Protein AF-A0A356XGD5-F1 (afdb_monomer)

Sequence (128 aa):
YHVTYADKSGVLMGGESVSGIPLILEMAPWSHRTLWQESYLVCFEHAYIQIELPAPLAVQLPGKVTVMKDAGAEAQFEIPVLPNISAMRKQAMNFIQVVQGTAKPPCQSQEALQDLKIALEYIKCRCK

Structure (mmCIF, N/CA/C/O backbone):
data_AF-A0A356XGD5-F1
#
_entry.id   AF-A0A356XGD5-F1
#
loop_
_atom_site.group_PDB
_atom_site.id
_atom_site.type_symbol
_atom_site.label_atom_id
_atom_site.label_alt_id
_atom_site.label_comp_id
_atom_site.label_asym_id
_atom_site.label_entity_id
_atom_site.label_seq_id
_atom_site.pdbx_PDB_ins_code
_atom_site.Cartn_x
_atom_site.Cartn_y
_atom_site.Cartn_z
_atom_site.occupancy
_atom_site.B_iso_or_equiv
_atom_site.auth_seq_id
_atom_site.auth_comp_id
_atom_site.auth_asym_id
_atom_site.auth_atom_id
_atom_site.pdbx_PDB_model_num
ATOM 1 N N . TYR A 1 1 ? -11.665 3.008 -5.348 1.00 88.69 1 TYR A N 1
ATOM 2 C CA . TYR A 1 1 ? -11.791 1.554 -5.552 1.00 88.69 1 TYR A CA 1
ATOM 3 C C . TYR A 1 1 ? -12.955 1.062 -4.706 1.00 88.69 1 TYR A C 1
ATOM 5 O O . TYR A 1 1 ? -13.365 1.803 -3.816 1.00 88.69 1 TYR A O 1
ATOM 13 N N . HIS A 1 2 ? -13.513 -0.106 -5.015 1.00 94.75 2 HIS A N 1
ATOM 14 C CA . HIS A 1 2 ? -14.630 -0.713 -4.286 1.00 94.75 2 HIS A CA 1
ATOM 15 C C . HIS A 1 2 ? -14.341 -2.190 -3.996 1.00 94.75 2 HIS A C 1
ATOM 17 O O . HIS A 1 2 ? -13.524 -2.807 -4.686 1.00 94.75 2 HIS A O 1
ATOM 23 N N . VAL A 1 3 ? -14.977 -2.739 -2.961 1.00 97.12 3 VAL A N 1
ATOM 24 C CA . VAL A 1 3 ? -14.767 -4.137 -2.547 1.00 97.12 3 VAL A CA 1
ATOM 25 C C . VAL A 1 3 ? -15.672 -5.069 -3.353 1.00 97.12 3 VAL A C 1
ATOM 27 O O . VAL A 1 3 ? -16.891 -4.904 -3.352 1.00 97.12 3 VAL A O 1
ATOM 30 N N . THR A 1 4 ? -15.081 -6.067 -4.012 1.00 96.62 4 THR A N 1
ATOM 31 C CA . THR A 1 4 ? -15.799 -7.071 -4.820 1.00 96.62 4 THR A CA 1
ATOM 32 C C . THR A 1 4 ? -15.878 -8.427 -4.121 1.00 96.62 4 THR A C 1
ATOM 34 O O . THR A 1 4 ? -16.829 -9.177 -4.334 1.00 96.62 4 THR A O 1
ATOM 37 N N . TYR A 1 5 ? -14.914 -8.728 -3.249 1.00 96.56 5 TYR A N 1
ATOM 38 C CA . TYR A 1 5 ? -14.849 -9.971 -2.489 1.00 96.56 5 TYR A CA 1
ATOM 39 C C . TYR A 1 5 ? -14.219 -9.739 -1.113 1.00 96.56 5 TYR A C 1
ATOM 41 O O . TYR A 1 5 ? -13.238 -9.007 -0.982 1.00 96.56 5 TYR A O 1
ATOM 49 N N . ALA A 1 6 ? -14.746 -10.406 -0.090 1.00 97.00 6 ALA A N 1
ATOM 50 C CA . ALA A 1 6 ? -14.153 -10.448 1.240 1.00 97.00 6 ALA A CA 1
ATOM 51 C C . ALA A 1 6 ? -14.246 -11.872 1.791 1.00 97.00 6 ALA A C 1
ATOM 53 O O . ALA A 1 6 ? -15.340 -12.410 1.965 1.00 97.00 6 ALA A O 1
ATOM 54 N N . ASP A 1 7 ? -13.097 -12.479 2.077 1.00 95.19 7 ASP A N 1
ATOM 55 C CA . ASP A 1 7 ? -13.046 -13.821 2.639 1.00 95.19 7 ASP A CA 1
ATOM 56 C C . ASP A 1 7 ? -13.557 -13.848 4.087 1.00 95.19 7 ASP A C 1
ATOM 58 O O . ASP A 1 7 ? -13.274 -12.947 4.884 1.00 95.19 7 ASP A O 1
ATOM 62 N N . LYS A 1 8 ? -14.273 -14.916 4.457 1.00 93.56 8 LYS A N 1
ATOM 63 C CA . LYS A 1 8 ? -14.871 -15.065 5.795 1.00 93.56 8 LYS A CA 1
ATOM 64 C C . LYS A 1 8 ? -13.839 -15.127 6.918 1.00 93.56 8 LYS A C 1
ATOM 66 O O . LYS A 1 8 ? -14.125 -14.647 8.012 1.00 93.56 8 LYS A O 1
ATOM 71 N N . SER A 1 9 ? -12.651 -15.680 6.663 1.00 93.06 9 SER A N 1
ATOM 72 C CA . SER A 1 9 ? -11.550 -15.682 7.638 1.00 93.06 9 SER A CA 1
ATOM 73 C C . SER A 1 9 ? -10.997 -14.279 7.896 1.00 93.06 9 SER A C 1
ATOM 75 O O . SER A 1 9 ? -10.348 -14.039 8.909 1.00 93.06 9 SER A O 1
ATOM 77 N N . GLY A 1 10 ? -11.272 -13.342 6.986 1.00 93.56 10 GLY A N 1
ATOM 78 C CA . GLY A 1 10 ? -10.758 -11.987 7.009 1.00 93.56 10 GLY A CA 1
ATOM 79 C C . GLY A 1 10 ? -9.364 -11.827 6.405 1.00 93.56 10 GLY A C 1
ATOM 80 O O . GLY A 1 10 ? -8.873 -10.705 6.389 1.00 93.56 10 GLY A O 1
ATOM 81 N N . VAL A 1 11 ? -8.763 -12.898 5.880 1.00 95.19 11 VAL A N 1
ATOM 82 C CA . VAL A 1 11 ? -7.397 -12.885 5.332 1.00 95.19 11 VAL A CA 1
ATOM 83 C C . VAL A 1 11 ? -7.310 -12.218 3.961 1.00 95.19 11 VAL A C 1
ATOM 85 O O . VAL A 1 11 ? -6.309 -11.579 3.665 1.00 95.19 11 VAL A O 1
ATOM 88 N N . LEU A 1 12 ? -8.340 -12.337 3.122 1.00 96.50 12 LEU A N 1
ATOM 89 C CA . LEU A 1 12 ? -8.293 -11.875 1.734 1.00 96.50 12 LEU A CA 1
ATOM 90 C C . LEU A 1 12 ? -9.408 -10.869 1.445 1.00 96.50 12 LEU A C 1
ATOM 92 O O . LEU A 1 12 ? -10.574 -11.098 1.777 1.00 96.50 12 LEU A O 1
ATOM 96 N N . MET A 1 13 ? -9.054 -9.780 0.769 1.00 97.25 13 MET A N 1
ATOM 97 C CA . MET A 1 13 ? -9.992 -8.848 0.153 1.00 97.25 13 MET A CA 1
ATOM 98 C C . MET A 1 13 ? -9.652 -8.691 -1.330 1.00 97.25 13 MET A C 1
ATOM 100 O O . MET A 1 13 ? -8.518 -8.376 -1.683 1.00 97.25 13 MET A O 1
ATOM 104 N N . GLY A 1 14 ? -10.654 -8.885 -2.183 1.00 97.69 14 GLY A N 1
ATOM 105 C CA . GLY A 1 14 ? -10.609 -8.525 -3.595 1.00 97.69 14 GLY A CA 1
ATOM 106 C C . GLY A 1 14 ? -11.328 -7.199 -3.824 1.00 97.69 14 GLY A C 1
ATOM 107 O O . GLY A 1 14 ? -12.369 -6.926 -3.217 1.00 97.69 14 GLY A O 1
ATOM 108 N N . GLY A 1 15 ? -10.781 -6.368 -4.700 1.00 97.12 15 GLY A N 1
ATOM 109 C CA . GLY A 1 15 ? -11.400 -5.108 -5.078 1.00 97.12 15 GLY A CA 1
ATOM 110 C C . GLY A 1 15 ? -11.056 -4.690 -6.495 1.00 97.12 15 GLY A C 1
ATOM 111 O O . GLY A 1 15 ? -10.259 -5.325 -7.184 1.00 97.12 15 GLY A O 1
ATOM 112 N N . GLU A 1 16 ? -11.659 -3.587 -6.912 1.00 97.62 16 GLU A N 1
ATOM 113 C CA . GLU A 1 16 ? -11.478 -3.034 -8.249 1.00 97.62 16 GLU A CA 1
ATOM 114 C C . GLU A 1 16 ? -11.397 -1.504 -8.187 1.00 97.62 16 GLU A C 1
ATOM 116 O O . GLU A 1 16 ? -12.122 -0.830 -7.438 1.00 97.62 16 GLU A O 1
ATOM 121 N N . SER A 1 17 ? -10.465 -0.927 -8.946 1.00 95.25 17 SER A N 1
ATOM 122 C CA . SER A 1 17 ? -10.339 0.520 -9.101 1.00 95.25 17 SER A CA 1
ATOM 123 C C . SER A 1 17 ? -11.534 1.108 -9.868 1.00 95.25 17 SER A C 1
ATOM 125 O O . SER A 1 17 ? -12.357 0.395 -10.429 1.00 95.25 17 SER A O 1
ATOM 127 N N . VAL A 1 18 ? -11.639 2.440 -9.920 1.00 93.44 18 VAL A N 1
ATOM 128 C CA . VAL A 1 18 ? -12.679 3.105 -10.736 1.00 93.44 18 VAL A CA 1
ATOM 129 C C . VAL A 1 18 ? -12.475 2.836 -12.235 1.00 93.44 18 VAL A C 1
ATOM 131 O O . VAL A 1 18 ? -13.430 2.860 -13.000 1.00 93.44 18 VAL A O 1
ATOM 134 N N . SER A 1 19 ? -11.234 2.569 -12.649 1.00 95.88 19 SER A N 1
ATOM 135 C CA . SER A 1 19 ? -10.858 2.280 -14.034 1.00 95.88 19 SER A CA 1
ATOM 136 C C . SER A 1 19 ? -10.805 0.781 -14.353 1.00 95.88 19 SER A C 1
ATOM 138 O O . SER A 1 19 ? -10.258 0.418 -15.390 1.00 95.88 19 SER A O 1
ATOM 140 N N . GLY A 1 20 ? -11.308 -0.087 -13.471 1.00 95.94 20 GLY A N 1
ATOM 141 C CA . GLY A 1 20 ? -11.350 -1.533 -13.706 1.00 95.94 20 GLY A CA 1
ATOM 142 C C . GLY A 1 20 ? -10.074 -2.303 -13.360 1.00 95.94 20 GLY A C 1
ATOM 143 O O . GLY A 1 20 ? -9.937 -3.462 -13.737 1.00 95.94 20 GLY A O 1
ATOM 144 N N . ILE A 1 21 ? -9.115 -1.683 -12.665 1.00 97.12 21 ILE A N 1
ATOM 145 C CA . ILE A 1 21 ? -7.862 -2.358 -12.292 1.00 97.12 21 ILE A CA 1
ATOM 146 C C . ILE A 1 21 ? -8.124 -3.224 -11.053 1.00 97.12 21 ILE A C 1
ATOM 148 O O . ILE A 1 21 ? -8.516 -2.667 -10.019 1.00 97.12 21 ILE A O 1
ATOM 152 N N . PRO A 1 22 ? -7.904 -4.549 -11.117 1.00 97.56 22 PRO A N 1
ATOM 153 C CA . PRO A 1 22 ? -8.113 -5.425 -9.974 1.00 97.56 22 PRO A CA 1
ATOM 154 C C . PRO A 1 22 ? -7.046 -5.181 -8.905 1.00 97.56 22 PRO A C 1
ATOM 156 O O . PRO A 1 22 ? -5.892 -4.875 -9.206 1.00 97.56 22 PRO A O 1
ATOM 159 N N . LEU A 1 23 ? -7.430 -5.353 -7.644 1.00 96.75 23 LEU A N 1
ATOM 160 C CA . LEU A 1 23 ? -6.516 -5.325 -6.509 1.00 96.75 23 LEU A CA 1
ATOM 161 C C . LEU A 1 23 ? -6.819 -6.469 -5.549 1.00 96.75 23 LEU A C 1
ATOM 163 O O . LEU A 1 23 ? -7.969 -6.880 -5.377 1.00 96.75 23 LEU A O 1
ATOM 167 N N . ILE A 1 24 ? -5.765 -6.938 -4.894 1.00 97.31 24 ILE A N 1
ATOM 168 C CA . ILE A 1 24 ? -5.832 -7.934 -3.835 1.00 97.31 24 ILE A CA 1
ATOM 169 C C . ILE A 1 24 ? -5.146 -7.346 -2.608 1.00 97.31 24 ILE A C 1
ATOM 171 O O . ILE A 1 24 ? -4.054 -6.788 -2.709 1.00 97.31 24 ILE A O 1
ATOM 175 N N . LEU A 1 25 ? -5.795 -7.475 -1.456 1.00 96.75 25 LEU A N 1
ATOM 176 C CA . LEU A 1 25 ? -5.211 -7.176 -0.158 1.00 96.75 25 LEU A CA 1
ATOM 177 C C . LEU A 1 25 ? -5.234 -8.444 0.694 1.00 96.75 25 LEU A C 1
ATOM 179 O O . LEU A 1 25 ? -6.304 -8.946 1.048 1.00 96.75 25 LEU A O 1
ATOM 183 N N . GLU A 1 26 ? -4.044 -8.930 1.032 1.00 96.38 26 GLU A N 1
ATOM 184 C CA . GLU A 1 26 ? -3.844 -10.022 1.978 1.00 96.38 26 GLU A CA 1
ATOM 185 C C . GLU A 1 26 ? -3.485 -9.458 3.356 1.00 96.38 26 GLU A C 1
ATOM 187 O O . GLU A 1 26 ? -2.552 -8.671 3.509 1.00 96.38 26 GLU A O 1
ATOM 192 N N . MET A 1 27 ? -4.248 -9.854 4.371 1.00 93.62 27 MET A N 1
ATOM 193 C CA . MET A 1 27 ? -4.139 -9.381 5.746 1.00 93.62 27 MET A CA 1
ATOM 194 C C . MET A 1 27 ? -3.799 -10.551 6.661 1.00 93.62 27 MET A C 1
ATOM 196 O O . MET A 1 27 ? -4.630 -11.425 6.893 1.00 93.62 27 MET 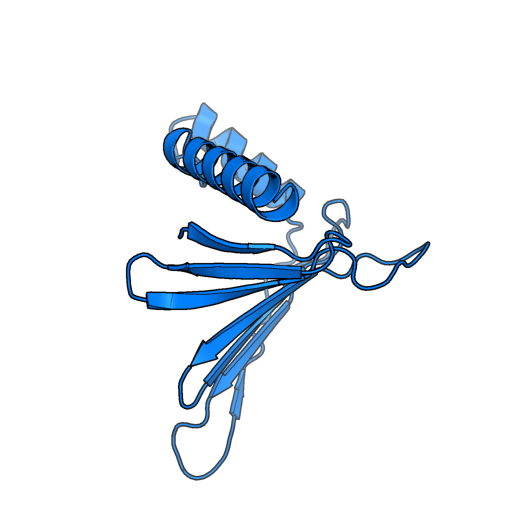A O 1
ATOM 200 N N . ALA A 1 28 ? -2.576 -10.548 7.195 1.00 90.88 28 ALA A N 1
ATOM 201 C CA . ALA A 1 28 ? -2.063 -11.592 8.086 1.00 90.88 28 ALA A CA 1
ATOM 202 C C . ALA A 1 28 ? -2.366 -13.040 7.615 1.00 90.88 28 ALA A C 1
ATOM 204 O O . ALA A 1 28 ? -2.874 -13.841 8.406 1.00 90.88 28 ALA A O 1
ATOM 205 N N . PRO A 1 29 ? -2.043 -13.405 6.354 1.00 90.00 29 PRO A N 1
ATOM 206 C CA . PRO A 1 29 ? -2.204 -14.781 5.861 1.00 90.00 29 PRO A CA 1
ATOM 207 C C . PRO A 1 29 ? -1.432 -15.815 6.695 1.00 90.00 29 PRO A C 1
ATOM 209 O O . PRO A 1 29 ? -1.794 -16.989 6.742 1.00 90.00 29 PRO A O 1
ATOM 212 N N . TRP A 1 30 ? -0.400 -15.371 7.409 1.00 91.81 30 TRP A N 1
ATOM 213 C CA . TRP A 1 30 ? 0.275 -16.105 8.470 1.00 91.81 30 TRP A CA 1
ATOM 214 C C . TRP A 1 30 ? 0.673 -15.139 9.595 1.00 91.81 30 TRP A C 1
ATOM 216 O O . TRP A 1 30 ? 0.646 -13.917 9.437 1.00 91.81 30 TRP A O 1
ATOM 226 N N . SER A 1 31 ? 1.064 -15.689 10.749 1.00 88.62 31 SER A N 1
ATOM 227 C CA . SER A 1 31 ? 1.502 -14.906 11.909 1.00 88.62 31 SER A CA 1
ATOM 228 C C . SER A 1 31 ? 2.951 -15.200 12.283 1.00 88.62 31 SER A C 1
ATOM 230 O O . SER A 1 31 ? 3.349 -16.362 12.389 1.00 88.62 31 SER A O 1
ATOM 232 N N . HIS A 1 32 ? 3.706 -14.151 12.594 1.00 86.31 32 HIS A N 1
ATOM 233 C CA . HIS A 1 32 ? 5.041 -14.241 13.177 1.00 86.31 32 HIS A CA 1
ATOM 234 C C . HIS A 1 32 ? 5.092 -13.506 14.515 1.00 86.31 32 HIS A C 1
ATOM 236 O O . HIS A 1 32 ? 4.332 -12.575 14.761 1.00 86.31 32 HIS A O 1
ATOM 242 N N . ARG A 1 33 ? 6.006 -13.925 15.396 1.00 88.31 33 ARG A N 1
ATOM 243 C CA . ARG A 1 33 ? 6.176 -13.306 16.722 1.00 88.31 33 ARG A CA 1
ATOM 244 C C . ARG A 1 33 ? 7.142 -12.123 16.727 1.00 88.31 33 ARG A C 1
ATOM 246 O O . ARG A 1 33 ? 7.133 -11.346 17.671 1.00 88.31 33 ARG A O 1
ATOM 253 N N . THR A 1 34 ? 8.008 -12.028 15.722 1.00 88.25 34 THR A N 1
ATOM 254 C CA . THR A 1 34 ? 9.212 -11.183 15.777 1.00 88.25 34 THR A CA 1
ATOM 255 C C . THR A 1 34 ? 9.438 -10.333 14.534 1.00 88.25 34 THR A C 1
ATOM 257 O O . THR A 1 34 ? 10.358 -9.522 14.528 1.00 88.25 34 THR A O 1
ATOM 260 N N . LEU A 1 35 ? 8.639 -10.515 13.481 1.00 86.94 35 LEU A N 1
ATOM 261 C CA . LEU A 1 35 ? 8.894 -9.919 12.175 1.00 86.94 35 LEU A CA 1
ATOM 262 C C . LEU A 1 35 ? 7.671 -9.159 11.665 1.00 86.94 35 LEU A C 1
ATOM 264 O O . LEU A 1 35 ? 6.543 -9.629 11.799 1.00 86.94 35 LEU A O 1
ATOM 268 N N . TRP A 1 36 ? 7.934 -8.011 11.045 1.00 89.94 36 TRP A N 1
ATOM 269 C CA . TRP A 1 36 ? 6.980 -7.268 10.232 1.00 89.94 36 TRP A CA 1
ATOM 270 C C . TRP A 1 36 ? 7.196 -7.612 8.761 1.00 89.94 36 TRP A C 1
ATOM 272 O O . TRP A 1 36 ? 8.333 -7.573 8.289 1.00 89.94 36 TRP A O 1
ATOM 282 N N . GLN A 1 37 ? 6.123 -7.953 8.055 1.00 92.38 37 GLN A N 1
ATOM 283 C CA . GLN A 1 37 ? 6.141 -8.221 6.620 1.00 92.38 37 GLN A CA 1
ATOM 284 C C . GLN A 1 37 ? 5.011 -7.434 5.978 1.00 92.38 37 GLN A C 1
ATOM 286 O O . GLN A 1 37 ? 3.837 -7.716 6.201 1.00 92.38 37 GLN A O 1
ATOM 291 N N . GLU A 1 38 ? 5.388 -6.433 5.198 1.00 93.94 38 GLU A N 1
ATOM 292 C CA . GLU A 1 38 ? 4.468 -5.583 4.462 1.00 93.94 38 GLU A CA 1
ATOM 293 C C . GLU A 1 38 ? 5.074 -5.318 3.092 1.00 93.94 38 GLU A C 1
ATOM 295 O O . GLU A 1 38 ? 6.234 -4.908 2.972 1.00 93.94 38 GLU A O 1
ATOM 300 N N . SER A 1 39 ? 4.298 -5.602 2.051 1.00 96.31 39 SER A N 1
ATOM 301 C CA . SER A 1 39 ? 4.745 -5.406 0.683 1.00 96.31 39 SER A CA 1
ATOM 302 C C . SER A 1 39 ? 3.598 -5.020 -0.232 1.00 96.31 39 SER A C 1
ATOM 304 O O . SER A 1 39 ? 2.445 -5.365 0.017 1.00 96.31 39 SER A O 1
ATOM 306 N N . TYR A 1 40 ? 3.944 -4.322 -1.305 1.00 97.69 40 TYR A N 1
ATOM 307 C CA . TYR A 1 40 ? 3.040 -3.957 -2.383 1.00 97.69 40 TYR A CA 1
ATOM 308 C C . TYR A 1 40 ? 3.635 -4.467 -3.683 1.00 97.69 40 TYR A C 1
ATOM 310 O O . TYR A 1 40 ? 4.822 -4.258 -3.941 1.00 97.69 40 TYR A O 1
ATOM 318 N N . LEU A 1 41 ? 2.808 -5.098 -4.508 1.00 98.19 41 LEU A N 1
ATOM 319 C CA . LEU A 1 41 ? 3.179 -5.519 -5.848 1.00 98.19 41 LEU A CA 1
ATOM 320 C C . LEU A 1 41 ? 2.233 -4.856 -6.845 1.00 98.19 41 LEU A C 1
ATOM 322 O O . LEU A 1 41 ? 1.022 -5.062 -6.797 1.00 98.19 41 LEU A O 1
ATOM 326 N N . VAL A 1 42 ? 2.793 -4.045 -7.736 1.00 98.06 42 VAL A N 1
ATOM 327 C CA . VAL A 1 42 ? 2.063 -3.397 -8.825 1.00 98.06 42 VAL A CA 1
ATOM 328 C C . VAL A 1 42 ? 2.526 -4.023 -10.128 1.00 98.06 42 VAL A C 1
ATOM 330 O O . VAL A 1 42 ? 3.692 -3.880 -10.495 1.00 98.06 42 VAL A O 1
ATOM 333 N N . CYS A 1 43 ? 1.624 -4.722 -10.808 1.00 97.12 43 CYS A N 1
ATOM 334 C CA . CYS A 1 43 ? 1.926 -5.455 -12.033 1.00 97.12 43 CYS A CA 1
ATOM 335 C C . CYS A 1 43 ? 1.454 -4.695 -13.274 1.00 97.12 43 CYS A C 1
ATOM 337 O O . CYS A 1 43 ? 0.392 -4.075 -13.283 1.00 97.12 43 CYS A O 1
ATOM 339 N N . PHE A 1 44 ? 2.239 -4.814 -14.335 1.00 95.81 44 PHE A N 1
ATOM 340 C CA . PHE A 1 44 ? 1.960 -4.344 -15.684 1.00 95.81 44 PHE A CA 1
ATOM 341 C C . PHE A 1 44 ? 2.146 -5.521 -16.648 1.00 95.81 44 PHE A C 1
ATOM 343 O O . PHE A 1 44 ? 2.655 -6.568 -16.255 1.00 95.81 44 PHE A O 1
ATOM 350 N N . GLU A 1 45 ? 1.778 -5.343 -17.915 1.00 94.31 45 GLU A N 1
ATOM 351 C CA . GLU A 1 45 ? 1.909 -6.386 -18.945 1.00 94.31 45 G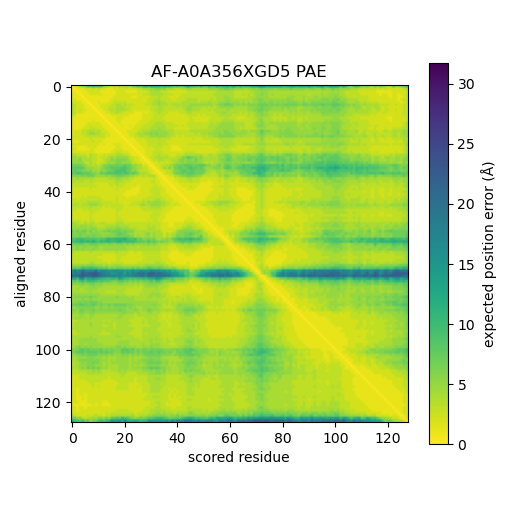LU A CA 1
ATOM 352 C C . GLU A 1 45 ? 3.335 -6.958 -19.039 1.00 94.31 45 GLU A C 1
ATOM 354 O O . GLU A 1 45 ? 3.514 -8.170 -19.121 1.00 94.31 45 GLU A O 1
ATOM 359 N N . HIS A 1 46 ? 4.345 -6.089 -18.931 1.00 95.12 46 HIS A N 1
ATOM 360 C CA . HIS A 1 46 ? 5.762 -6.446 -19.054 1.00 95.12 46 HIS A CA 1
ATOM 361 C C . HIS A 1 46 ? 6.642 -5.829 -17.956 1.00 95.12 46 HIS A C 1
ATOM 363 O O . HIS A 1 46 ? 7.810 -5.509 -18.171 1.00 95.12 46 HIS A O 1
ATOM 369 N N . ALA A 1 47 ? 6.080 -5.561 -16.779 1.00 96.75 47 ALA A N 1
ATOM 370 C CA . ALA A 1 47 ? 6.837 -4.976 -15.677 1.00 96.75 47 ALA A CA 1
ATOM 371 C C . ALA A 1 47 ? 6.165 -5.238 -14.332 1.00 96.75 47 ALA A C 1
ATOM 373 O O . ALA A 1 47 ? 4.961 -5.482 -14.258 1.00 96.75 47 ALA A O 1
ATOM 374 N N . TYR A 1 48 ? 6.929 -5.099 -13.252 1.00 97.88 48 TYR A N 1
ATOM 375 C CA . TYR A 1 48 ? 6.350 -4.917 -11.929 1.00 97.88 48 TYR A CA 1
ATOM 376 C C . TYR A 1 48 ? 7.155 -3.931 -11.090 1.00 97.88 48 TYR A C 1
ATOM 378 O O . TYR A 1 48 ? 8.359 -3.745 -11.275 1.00 97.88 48 TYR A O 1
ATOM 386 N N . ILE A 1 49 ? 6.475 -3.330 -10.121 1.00 98.44 49 ILE A N 1
ATOM 387 C CA . ILE A 1 49 ? 7.092 -2.586 -9.028 1.00 98.44 49 ILE A CA 1
ATOM 388 C C . ILE A 1 49 ? 6.757 -3.321 -7.738 1.00 98.44 49 ILE A C 1
ATOM 390 O O . ILE A 1 49 ? 5.586 -3.486 -7.401 1.00 98.44 49 ILE A O 1
ATOM 394 N N . GLN A 1 50 ? 7.788 -3.749 -7.020 1.00 98.50 50 GLN A N 1
ATOM 395 C CA . GLN A 1 50 ? 7.663 -4.328 -5.693 1.00 98.50 50 GLN A CA 1
ATOM 396 C C . GLN A 1 50 ? 8.201 -3.342 -4.663 1.00 98.50 50 GLN A C 1
ATOM 398 O O . GLN A 1 50 ? 9.324 -2.851 -4.785 1.00 98.50 50 GLN A O 1
ATOM 403 N N . ILE A 1 51 ? 7.397 -3.063 -3.645 1.00 98.00 51 ILE A N 1
ATOM 404 C CA . ILE A 1 51 ? 7.755 -2.218 -2.509 1.00 98.00 51 ILE A CA 1
ATOM 405 C C . ILE A 1 51 ? 7.729 -3.097 -1.269 1.00 98.00 51 ILE A C 1
ATOM 407 O O . ILE A 1 51 ? 6.738 -3.775 -1.025 1.00 98.00 51 ILE A O 1
ATOM 411 N N . GLU A 1 52 ? 8.795 -3.069 -0.483 1.00 96.56 52 GLU A N 1
ATOM 412 C CA . GLU A 1 52 ? 8.896 -3.767 0.797 1.00 96.56 52 GLU A CA 1
ATOM 413 C C . GLU A 1 52 ? 9.090 -2.718 1.895 1.00 96.56 52 GLU A C 1
ATOM 415 O O . GLU A 1 52 ? 10.002 -1.883 1.809 1.00 96.56 52 GLU A O 1
ATOM 420 N N . LEU A 1 53 ? 8.226 -2.729 2.912 1.00 93.94 53 LEU A N 1
ATOM 421 C CA . LEU A 1 53 ? 8.277 -1.773 4.016 1.00 93.94 53 LEU A CA 1
ATOM 422 C C . LEU A 1 53 ? 8.782 -2.447 5.299 1.00 93.94 53 LEU A C 1
ATOM 424 O O . LEU A 1 53 ? 8.277 -3.505 5.685 1.00 93.94 53 LEU A O 1
ATOM 428 N N . PRO A 1 54 ? 9.767 -1.846 5.994 1.00 93.75 54 PRO A N 1
ATOM 429 C CA . PRO A 1 54 ? 10.140 -2.297 7.324 1.00 93.75 54 PRO A CA 1
ATOM 430 C C . PRO A 1 54 ? 9.024 -1.970 8.322 1.00 93.75 54 PRO 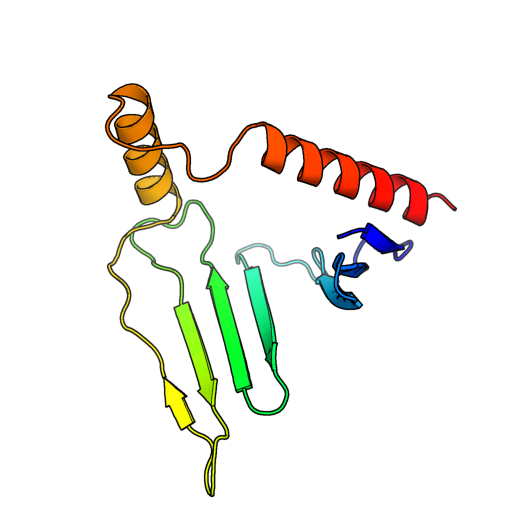A C 1
ATOM 432 O O . PRO A 1 54 ? 8.135 -1.163 8.045 1.00 93.75 54 PRO A O 1
ATOM 435 N N . ALA A 1 55 ? 9.115 -2.545 9.525 1.00 91.94 55 ALA A N 1
ATOM 436 C CA . ALA A 1 55 ? 8.209 -2.198 10.616 1.00 91.94 55 ALA A CA 1
ATOM 437 C C . ALA A 1 55 ? 8.132 -0.668 10.796 1.00 91.94 55 ALA A C 1
ATOM 439 O O . ALA A 1 55 ? 9.179 -0.016 10.781 1.00 91.94 55 ALA A O 1
ATOM 440 N N . PRO A 1 56 ? 6.949 -0.074 11.039 1.00 86.62 56 PRO A N 1
ATOM 441 C CA . PRO A 1 56 ? 6.804 1.383 11.079 1.00 86.62 56 PRO A CA 1
ATOM 442 C C . PRO A 1 56 ? 7.733 2.087 12.084 1.00 86.62 56 PRO A C 1
ATOM 444 O O . PRO A 1 56 ? 8.199 3.200 11.839 1.00 86.62 56 PRO A O 1
ATOM 447 N N . LEU A 1 57 ? 8.037 1.423 13.205 1.00 87.62 57 LEU A N 1
ATOM 448 C CA . LEU A 1 57 ? 8.928 1.927 14.256 1.00 87.62 57 LEU A CA 1
ATOM 449 C C . LEU A 1 57 ? 10.400 1.528 14.070 1.00 87.62 57 LEU A C 1
ATOM 451 O O . LEU A 1 57 ? 11.232 1.872 14.907 1.00 87.62 57 LEU A O 1
ATOM 455 N N . ALA A 1 58 ? 10.745 0.823 12.991 1.00 88.69 58 ALA A N 1
ATOM 456 C CA . ALA A 1 58 ? 12.128 0.514 12.670 1.00 88.69 58 ALA A CA 1
ATOM 457 C C . ALA A 1 58 ? 12.874 1.803 12.300 1.00 88.69 58 ALA A C 1
ATOM 459 O O . ALA A 1 58 ? 12.613 2.461 11.290 1.00 88.69 58 ALA A O 1
ATOM 460 N N . VAL A 1 59 ? 13.803 2.195 13.164 1.00 87.94 59 VAL A N 1
ATOM 461 C CA . VAL A 1 59 ? 14.614 3.398 12.983 1.00 87.94 59 VAL A CA 1
ATOM 462 C C . VAL A 1 59 ? 15.762 3.089 12.022 1.00 87.94 59 VAL A C 1
ATOM 464 O O . VAL A 1 59 ? 16.314 1.997 12.053 1.00 87.94 59 VAL A O 1
ATOM 467 N N . GLN A 1 60 ? 16.139 4.063 11.186 1.00 87.50 60 GLN A N 1
ATOM 468 C CA . GLN A 1 60 ? 17.274 3.954 10.252 1.00 87.50 60 GLN A CA 1
ATOM 469 C C . GLN A 1 60 ? 17.186 2.786 9.248 1.00 87.50 60 GLN A C 1
ATOM 471 O O . GLN A 1 60 ? 18.212 2.290 8.778 1.00 87.50 60 GLN A O 1
ATOM 476 N N . LEU A 1 61 ? 15.970 2.368 8.896 1.00 89.44 61 LEU A N 1
ATOM 477 C CA . LEU A 1 61 ? 15.726 1.445 7.795 1.00 89.44 61 LEU A CA 1
ATOM 478 C C . LEU A 1 61 ? 14.773 2.109 6.793 1.00 89.44 61 LEU A C 1
ATOM 480 O O . LEU A 1 61 ? 13.646 2.447 7.172 1.00 89.44 61 LEU A O 1
ATOM 484 N N . PRO A 1 62 ? 15.204 2.347 5.540 1.00 92.81 62 PRO A N 1
ATOM 485 C CA . PRO A 1 62 ? 14.288 2.730 4.478 1.00 92.81 62 PRO A CA 1
ATOM 486 C C . PRO A 1 62 ? 13.502 1.508 3.984 1.00 92.81 62 PRO A C 1
ATOM 488 O O . PRO A 1 62 ? 13.877 0.362 4.233 1.00 92.81 62 PRO A O 1
ATOM 491 N N . GLY A 1 63 ? 12.423 1.760 3.242 1.00 93.19 63 GLY A N 1
ATOM 492 C CA . GLY A 1 63 ? 11.821 0.727 2.400 1.00 93.19 63 GLY A CA 1
ATOM 493 C C . GLY A 1 63 ? 12.782 0.260 1.305 1.00 93.19 63 GLY A C 1
ATOM 494 O O . GLY A 1 63 ? 13.821 0.876 1.059 1.00 93.19 63 GLY A O 1
ATOM 495 N N . LYS A 1 64 ? 12.413 -0.814 0.616 1.00 96.19 64 LYS A N 1
ATOM 496 C CA . LYS A 1 64 ? 13.095 -1.277 -0.593 1.00 96.19 64 LYS A CA 1
ATOM 497 C C . LYS A 1 64 ? 12.124 -1.217 -1.761 1.00 96.19 64 LYS A C 1
ATOM 499 O O . LYS A 1 64 ? 10.963 -1.587 -1.625 1.00 96.19 64 LYS A O 1
ATOM 504 N N . VAL A 1 65 ? 12.611 -0.741 -2.900 1.00 98.12 65 VAL A N 1
ATOM 505 C CA . VAL A 1 65 ? 11.873 -0.754 -4.164 1.00 98.12 65 VAL A CA 1
ATOM 506 C C . VAL A 1 65 ? 12.651 -1.628 -5.133 1.00 98.12 65 VAL A C 1
ATOM 508 O O . VAL A 1 65 ? 13.859 -1.466 -5.273 1.00 98.12 65 VAL A O 1
ATOM 511 N N . THR A 1 66 ? 11.961 -2.553 -5.785 1.00 98.50 66 THR A N 1
ATOM 512 C CA . THR A 1 66 ? 12.495 -3.351 -6.887 1.00 98.50 66 THR A CA 1
ATOM 513 C C . THR A 1 66 ? 11.607 -3.102 -8.093 1.00 98.50 66 THR A C 1
ATOM 515 O O . THR A 1 66 ? 10.399 -3.318 -8.019 1.00 98.50 66 THR A O 1
ATOM 518 N N . VAL A 1 67 ? 12.189 -2.643 -9.194 1.00 98.19 67 VAL A N 1
ATOM 519 C CA . VAL A 1 67 ? 11.484 -2.490 -10.467 1.00 98.19 67 VAL A CA 1
ATOM 520 C C . VAL A 1 67 ? 12.003 -3.555 -11.415 1.00 98.19 67 VAL A C 1
ATOM 522 O O . VAL A 1 67 ? 13.199 -3.604 -11.681 1.00 98.19 67 VAL A O 1
ATOM 525 N N . MET A 1 68 ? 11.111 -4.399 -11.918 1.00 97.38 68 MET A N 1
ATOM 526 C CA . MET A 1 68 ? 11.408 -5.333 -12.997 1.00 97.38 68 MET A CA 1
ATOM 527 C C . MET A 1 68 ? 10.787 -4.793 -14.281 1.00 97.38 68 MET A C 1
ATOM 529 O O . MET A 1 68 ? 9.619 -4.399 -14.274 1.00 97.38 68 MET A O 1
ATOM 533 N N . LYS A 1 69 ? 11.563 -4.754 -15.365 1.00 96.31 69 LYS A N 1
ATOM 534 C CA . LYS A 1 69 ? 11.102 -4.353 -16.699 1.00 96.31 69 LYS A CA 1
ATOM 535 C C . LYS A 1 69 ? 11.506 -5.415 -17.711 1.00 96.31 69 LYS A C 1
ATOM 537 O O . LYS A 1 69 ? 12.666 -5.815 -17.748 1.00 96.31 69 LYS A O 1
ATOM 542 N N . ASP A 1 70 ? 10.570 -5.787 -18.567 1.00 92.75 70 ASP A N 1
ATOM 543 C CA . ASP A 1 70 ? 10.762 -6.712 -19.679 1.00 92.75 70 ASP A CA 1
ATOM 544 C C . ASP A 1 70 ? 10.390 -6.018 -21.000 1.00 92.75 70 ASP A C 1
ATOM 546 O O . ASP A 1 70 ? 9.361 -6.267 -21.616 1.00 92.75 70 ASP A O 1
ATOM 550 N N . ALA A 1 71 ? 11.191 -5.025 -21.394 1.00 78.56 71 ALA A N 1
ATOM 551 C CA . ALA A 1 71 ? 10.905 -4.158 -22.544 1.00 78.56 71 ALA A CA 1
ATOM 552 C C . ALA A 1 71 ? 11.589 -4.616 -23.853 1.00 78.56 71 ALA A C 1
ATOM 554 O O . ALA A 1 71 ? 11.745 -3.810 -24.772 1.00 78.56 71 ALA A O 1
ATOM 555 N N . GLY A 1 72 ? 12.056 -5.868 -23.946 1.00 75.00 72 GLY A N 1
ATOM 556 C CA . GLY A 1 72 ? 12.861 -6.325 -25.082 1.00 75.00 72 GLY A CA 1
ATOM 557 C C . GLY A 1 72 ? 13.293 -7.792 -25.009 1.00 75.00 72 GLY A C 1
ATOM 558 O O . GLY A 1 72 ? 12.478 -8.666 -24.755 1.00 75.00 72 GLY A O 1
ATOM 559 N N . ALA A 1 73 ? 14.570 -8.067 -25.306 1.00 74.94 73 ALA A N 1
ATOM 560 C CA . ALA A 1 73 ? 15.102 -9.434 -25.393 1.00 74.94 73 ALA A CA 1
ATOM 561 C C . ALA A 1 73 ? 15.415 -10.082 -24.028 1.00 74.94 73 ALA A C 1
ATOM 563 O O . ALA A 1 73 ? 15.459 -11.307 -23.945 1.00 74.94 73 ALA A O 1
ATOM 564 N N . GLU A 1 74 ? 15.650 -9.282 -22.980 1.00 86.38 74 GLU A N 1
ATOM 565 C CA . GLU A 1 74 ? 16.001 -9.761 -21.638 1.00 86.38 74 GLU A CA 1
ATOM 566 C C . GLU A 1 74 ? 15.356 -8.892 -20.547 1.00 86.38 74 GLU A C 1
ATOM 568 O O . GLU A 1 74 ? 15.319 -7.662 -20.655 1.00 86.38 74 GLU A O 1
ATOM 573 N N . ALA A 1 75 ? 14.908 -9.539 -19.468 1.00 93.44 75 ALA A N 1
ATOM 574 C CA . ALA A 1 75 ? 14.342 -8.879 -18.298 1.00 93.44 75 ALA A CA 1
ATOM 575 C C . ALA A 1 75 ? 15.431 -8.209 -17.440 1.00 93.44 75 ALA A C 1
ATOM 577 O O . ALA A 1 75 ? 16.494 -8.780 -17.190 1.00 93.44 75 ALA A O 1
ATOM 578 N N . GLN A 1 76 ? 15.144 -7.006 -16.943 1.00 95.62 76 GLN A N 1
ATOM 579 C CA . GLN A 1 76 ? 16.067 -6.194 -16.147 1.00 95.62 76 GLN A CA 1
ATOM 580 C C . GLN A 1 76 ? 15.479 -5.840 -14.782 1.00 95.62 76 GLN A C 1
ATOM 582 O O . GLN A 1 76 ? 14.273 -5.630 -14.647 1.00 95.62 76 GLN A O 1
ATOM 587 N N . PHE A 1 77 ? 16.357 -5.709 -13.783 1.00 96.69 77 PHE A N 1
ATOM 588 C CA . PHE A 1 77 ? 16.007 -5.271 -12.433 1.00 96.69 77 PHE A CA 1
ATOM 589 C C . PHE A 1 77 ? 16.708 -3.956 -12.080 1.00 96.69 77 PHE A C 1
ATOM 591 O O . PHE A 1 77 ? 17.923 -3.830 -12.221 1.00 96.69 77 PHE A O 1
ATOM 598 N N . GLU A 1 78 ? 15.950 -3.002 -11.546 1.00 97.00 78 GLU A N 1
ATOM 599 C CA . GLU A 1 78 ? 16.448 -1.755 -10.967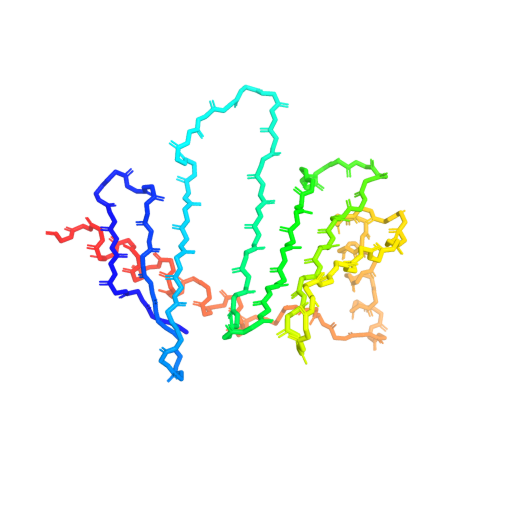 1.00 97.00 78 GLU A CA 1
ATOM 600 C C . GLU A 1 78 ? 16.104 -1.715 -9.471 1.00 97.00 78 GLU A C 1
ATOM 602 O O . GLU A 1 78 ? 14.943 -1.858 -9.080 1.00 97.00 78 GLU A O 1
ATOM 607 N N . ILE A 1 79 ? 17.116 -1.504 -8.625 1.00 97.88 79 ILE A N 1
ATOM 608 C CA . ILE A 1 79 ? 16.960 -1.378 -7.168 1.00 97.88 79 ILE A CA 1
ATOM 609 C C . ILE A 1 79 ? 17.591 -0.045 -6.745 1.00 97.88 79 ILE A C 1
ATOM 611 O O . ILE A 1 79 ? 18.810 0.022 -6.561 1.00 97.88 79 ILE A O 1
ATOM 615 N N . PRO A 1 80 ? 16.809 1.045 -6.632 1.00 96.50 80 PRO A N 1
ATOM 616 C CA . PRO A 1 80 ? 17.348 2.333 -6.227 1.00 96.50 80 PRO A CA 1
ATOM 617 C C . PRO A 1 80 ? 17.826 2.302 -4.774 1.00 96.50 80 PRO A C 1
ATOM 619 O O . PRO A 1 80 ? 17.176 1.748 -3.885 1.00 96.50 80 PRO A O 1
ATOM 622 N N . VAL A 1 81 ? 18.946 2.976 -4.518 1.00 95.25 81 VAL A N 1
ATOM 623 C CA . VAL A 1 81 ? 19.422 3.226 -3.155 1.00 95.25 81 VAL A CA 1
ATOM 624 C C . VAL A 1 81 ? 18.621 4.389 -2.574 1.00 95.25 81 VAL A C 1
ATOM 626 O O . VAL A 1 81 ? 18.767 5.533 -3.004 1.00 95.25 81 VAL A O 1
ATOM 629 N N . LEU A 1 82 ? 17.756 4.099 -1.602 1.00 93.69 82 LEU A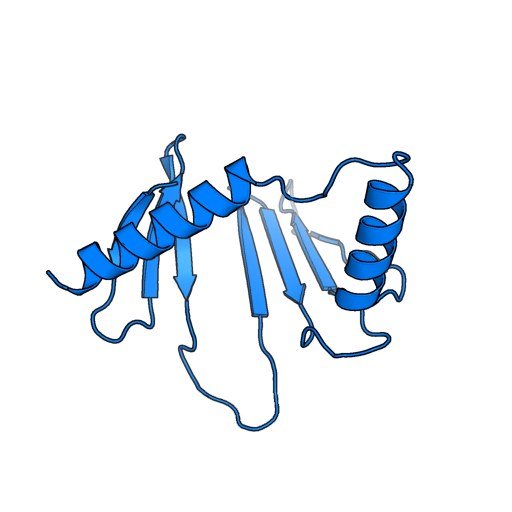 N 1
ATOM 630 C CA . LEU A 1 82 ? 16.941 5.119 -0.947 1.00 93.69 82 LEU A CA 1
ATOM 631 C C . LEU A 1 82 ? 17.701 5.804 0.200 1.00 93.69 82 LEU A C 1
ATOM 633 O O . LEU A 1 82 ? 18.502 5.160 0.885 1.00 93.69 82 LEU A O 1
ATOM 637 N N . PRO A 1 83 ? 17.438 7.100 0.463 1.00 92.25 83 PRO A N 1
ATOM 638 C CA . PRO A 1 83 ? 17.960 7.775 1.642 1.00 92.25 83 PRO A CA 1
ATOM 639 C C . PRO A 1 83 ? 17.576 7.021 2.911 1.00 92.25 83 PRO A C 1
ATOM 641 O O . PRO A 1 83 ? 16.425 6.612 3.062 1.00 92.25 83 PRO A O 1
ATOM 644 N N . ASN A 1 84 ? 18.515 6.891 3.848 1.00 92.62 84 ASN A N 1
ATOM 645 C CA . ASN A 1 84 ? 18.259 6.227 5.120 1.00 92.62 84 ASN A CA 1
ATOM 646 C C . ASN A 1 84 ? 17.378 7.098 6.042 1.00 92.62 84 ASN A C 1
ATOM 648 O O . ASN A 1 84 ? 17.852 7.771 6.961 1.00 92.62 84 ASN A O 1
ATOM 652 N N . ILE A 1 85 ? 16.079 7.119 5.754 1.00 91.00 85 ILE A N 1
ATOM 653 C CA . ILE A 1 85 ? 15.056 7.856 6.488 1.00 91.00 85 ILE A CA 1
ATOM 654 C C . ILE A 1 85 ? 13.917 6.880 6.780 1.00 91.00 85 ILE A C 1
ATOM 656 O O . ILE A 1 85 ? 13.284 6.371 5.859 1.00 91.00 85 ILE A O 1
ATOM 660 N N . SER A 1 86 ? 13.636 6.642 8.063 1.00 91.06 86 SER A N 1
ATOM 661 C CA . SER A 1 86 ? 12.500 5.807 8.465 1.00 91.06 86 SER A CA 1
ATOM 662 C C . SER A 1 86 ? 11.163 6.497 8.179 1.00 91.06 86 SER A C 1
ATOM 664 O O . SER A 1 86 ? 11.059 7.730 8.214 1.00 91.06 86 SER A O 1
ATOM 666 N N . ALA A 1 87 ? 10.117 5.697 7.950 1.00 90.12 87 ALA A N 1
ATOM 667 C CA . ALA A 1 87 ? 8.779 6.183 7.607 1.00 90.12 87 ALA A CA 1
ATOM 668 C C . ALA A 1 87 ? 8.240 7.193 8.636 1.00 90.12 87 ALA A C 1
ATOM 670 O O . ALA A 1 87 ? 7.847 8.300 8.269 1.00 90.12 87 ALA A O 1
ATOM 671 N N . MET A 1 88 ? 8.326 6.872 9.932 1.00 92.31 88 MET A N 1
ATOM 672 C CA . MET A 1 88 ? 7.857 7.759 11.006 1.00 92.31 88 MET A CA 1
ATOM 673 C C . MET A 1 88 ? 8.649 9.068 11.090 1.00 92.31 88 MET A C 1
ATOM 675 O O . MET A 1 88 ? 8.071 10.128 11.333 1.00 92.31 88 MET A O 1
ATOM 679 N N . ARG A 1 89 ? 9.964 9.040 10.819 1.00 92.19 89 ARG A N 1
ATOM 680 C CA . ARG A 1 89 ? 10.770 10.269 10.758 1.00 92.19 89 ARG A CA 1
ATOM 681 C C . ARG A 1 89 ? 10.314 11.153 9.601 1.00 92.19 89 ARG A C 1
ATOM 683 O O . ARG A 1 89 ? 10.130 12.354 9.792 1.00 92.19 89 ARG A O 1
ATOM 690 N N . LYS A 1 90 ? 10.096 10.570 8.418 1.00 92.50 90 LYS A N 1
ATOM 691 C CA . LYS A 1 90 ? 9.594 11.311 7.256 1.00 92.50 90 LYS A CA 1
ATOM 692 C C . LYS A 1 90 ? 8.189 11.868 7.508 1.00 92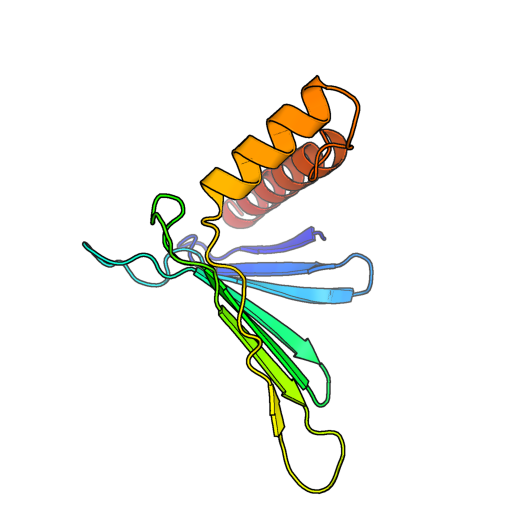.50 90 LYS A C 1
ATOM 694 O O . LYS A 1 90 ? 7.933 13.018 7.163 1.00 92.50 90 LYS A O 1
ATOM 699 N N . GLN A 1 91 ? 7.317 11.102 8.163 1.00 93.38 91 GLN A N 1
ATOM 700 C CA . GLN A 1 91 ? 5.973 11.537 8.545 1.00 93.38 91 GLN A CA 1
ATOM 701 C C . GLN A 1 91 ? 6.007 12.744 9.493 1.00 93.38 91 GLN A C 1
ATOM 703 O O . GLN A 1 91 ? 5.322 13.732 9.238 1.00 93.38 91 GLN A O 1
ATOM 708 N N . ALA A 1 92 ? 6.851 12.716 10.530 1.00 94.12 92 ALA A N 1
ATOM 709 C CA . ALA A 1 92 ? 7.018 13.844 11.448 1.00 94.12 92 ALA A CA 1
ATOM 710 C C . ALA A 1 92 ? 7.572 15.096 10.743 1.00 94.12 92 ALA A C 1
ATOM 712 O O . ALA A 1 92 ? 7.085 16.203 10.970 1.00 94.12 92 ALA A O 1
ATOM 713 N N . MET A 1 93 ? 8.548 14.930 9.843 1.00 95.06 93 MET A N 1
ATOM 714 C CA . MET A 1 93 ? 9.069 16.036 9.029 1.00 95.06 93 MET A CA 1
ATOM 715 C C . MET A 1 93 ? 7.972 16.665 8.161 1.00 95.06 93 MET A C 1
ATOM 717 O O . MET A 1 93 ? 7.842 17.887 8.137 1.00 95.06 93 MET A O 1
ATOM 721 N N . ASN A 1 94 ? 7.159 15.841 7.491 1.00 95.81 94 ASN A N 1
ATOM 722 C CA . ASN A 1 94 ? 6.047 16.320 6.671 1.00 95.81 94 ASN A CA 1
ATOM 723 C C . ASN A 1 94 ? 4.996 17.048 7.530 1.00 95.81 94 ASN A C 1
ATOM 725 O O . ASN A 1 94 ? 4.500 18.094 7.127 1.00 95.81 94 ASN A O 1
ATOM 729 N N . PHE A 1 95 ? 4.691 16.547 8.733 1.00 96.19 95 PHE A N 1
ATOM 730 C CA . PHE A 1 95 ? 3.772 17.210 9.664 1.00 96.19 95 PHE A CA 1
ATOM 731 C C . PHE A 1 95 ? 4.240 18.626 10.030 1.00 96.19 95 PHE A C 1
ATOM 733 O O . PHE A 1 95 ? 3.459 19.572 9.945 1.00 96.19 95 PHE A O 1
ATOM 740 N N . ILE A 1 96 ? 5.522 18.795 10.372 1.00 97.88 96 ILE A N 1
ATOM 741 C CA . ILE A 1 96 ? 6.092 20.112 10.698 1.00 97.88 96 ILE A CA 1
ATOM 742 C C . ILE A 1 96 ? 5.955 21.072 9.511 1.00 97.88 96 ILE A C 1
ATOM 744 O O . ILE A 1 96 ? 5.526 22.209 9.694 1.00 97.88 96 ILE A O 1
ATOM 748 N N . GLN A 1 97 ? 6.260 20.612 8.295 1.00 97.69 97 GLN A N 1
ATOM 749 C CA . GLN A 1 97 ? 6.137 21.433 7.086 1.00 97.69 97 GLN A CA 1
ATOM 750 C C . GLN A 1 97 ? 4.695 21.901 6.844 1.00 97.69 97 GLN A C 1
ATOM 752 O O . GLN A 1 97 ? 4.474 23.048 6.458 1.00 97.69 97 GLN A O 1
ATOM 757 N N . VAL A 1 98 ? 3.708 21.046 7.123 1.00 97.31 98 VAL A N 1
ATOM 758 C CA . VAL A 1 98 ? 2.284 21.400 7.024 1.00 97.31 98 VAL A CA 1
ATOM 759 C C . VAL A 1 98 ? 1.898 22.461 8.045 1.00 97.31 98 VAL A C 1
ATOM 761 O O . VAL A 1 98 ? 1.279 23.455 7.680 1.00 97.31 98 VAL A O 1
ATOM 764 N N . VAL A 1 99 ? 2.292 22.290 9.310 1.00 97.06 99 VAL A N 1
ATOM 765 C CA . VAL A 1 99 ? 2.000 23.265 10.377 1.00 97.06 99 VAL A CA 1
ATOM 766 C C . VAL A 1 99 ? 2.654 24.619 10.088 1.00 97.06 99 VAL A C 1
ATOM 768 O O . VAL A 1 99 ? 2.076 25.662 10.376 1.00 97.06 99 VAL A O 1
ATOM 771 N N . GLN A 1 100 ? 3.834 24.613 9.469 1.00 97.88 100 GLN A N 1
ATOM 772 C CA . GLN A 1 100 ? 4.532 25.822 9.025 1.00 97.88 100 GLN A CA 1
ATOM 773 C C . GLN A 1 100 ? 3.942 26.444 7.748 1.00 97.88 100 GLN A C 1
ATOM 775 O O . GLN A 1 100 ? 4.391 27.511 7.337 1.00 97.88 100 GLN A O 1
ATOM 780 N N . GLY A 1 101 ? 2.984 25.785 7.088 1.00 97.06 101 GLY A N 1
ATOM 781 C CA . GLY A 1 101 ? 2.405 26.243 5.823 1.00 97.06 101 GLY A CA 1
ATOM 782 C C . GLY A 1 101 ? 3.343 26.124 4.616 1.00 97.06 101 GLY A C 1
ATOM 783 O O . GLY A 1 101 ? 3.068 26.708 3.572 1.00 97.06 101 GLY A O 1
ATOM 784 N N . THR A 1 102 ? 4.446 25.377 4.735 1.00 97.62 102 THR A N 1
ATOM 785 C CA . THR A 1 102 ? 5.443 25.207 3.662 1.00 97.62 102 THR A CA 1
ATOM 786 C C . THR A 1 102 ? 5.158 24.007 2.760 1.00 97.62 102 THR A C 1
ATOM 788 O O . THR A 1 102 ? 5.714 23.914 1.667 1.00 97.62 102 THR A O 1
ATOM 791 N N . ALA A 1 103 ? 4.272 23.101 3.180 1.00 96.12 103 ALA A N 1
ATOM 792 C CA . ALA A 1 103 ? 3.818 21.963 2.388 1.00 96.12 103 ALA A CA 1
ATOM 793 C C . ALA A 1 103 ? 2.337 21.648 2.643 1.00 96.12 103 ALA A C 1
ATOM 795 O O . ALA A 1 103 ? 1.751 22.063 3.642 1.00 96.12 103 ALA A O 1
ATOM 796 N N . LYS A 1 104 ? 1.732 20.871 1.739 1.00 95.19 104 LYS A N 1
ATOM 797 C CA . LYS A 1 104 ? 0.409 20.263 1.946 1.00 95.19 104 LYS A CA 1
ATOM 798 C C . LYS A 1 104 ? 0.556 18.902 2.635 1.00 95.19 104 LYS A C 1
ATOM 800 O O . LYS A 1 104 ? 1.583 18.246 2.446 1.00 95.19 104 LYS A O 1
ATOM 805 N N . PRO A 1 105 ? -0.446 18.456 3.413 1.00 93.56 105 PRO A N 1
ATOM 806 C CA . PRO A 1 105 ? -0.413 17.126 4.003 1.00 93.56 105 PRO A CA 1
ATOM 807 C C . PRO A 1 105 ? -0.349 16.059 2.898 1.00 93.56 105 PRO A C 1
ATOM 809 O O . PRO A 1 105 ? -1.089 16.183 1.921 1.00 93.56 105 PRO A O 1
ATOM 812 N N . PRO A 1 106 ? 0.509 15.026 3.039 1.00 91.50 106 PRO A N 1
ATOM 813 C CA . PRO A 1 106 ? 0.635 13.958 2.042 1.00 91.50 106 PRO A CA 1
ATOM 814 C C . PRO A 1 106 ? -0.651 13.158 1.807 1.00 91.50 106 PRO A C 1
ATOM 816 O O . PRO A 1 106 ? -0.803 12.577 0.744 1.00 91.50 106 PRO A O 1
ATOM 819 N N . CYS A 1 107 ? -1.540 13.119 2.801 1.00 93.12 107 CYS A N 1
ATOM 820 C CA . CYS A 1 107 ? -2.876 12.545 2.713 1.00 93.12 107 CYS A CA 1
ATOM 821 C C . CYS A 1 107 ? -3.856 13.548 3.326 1.00 93.12 107 CYS A C 1
ATOM 823 O O . CYS A 1 107 ? -3.670 14.003 4.462 1.00 93.12 107 CYS A O 1
ATOM 825 N N . GLN A 1 108 ? -4.864 13.944 2.555 1.00 93.44 108 GLN A N 1
ATOM 826 C CA . GLN A 1 108 ? -5.892 14.885 2.981 1.00 93.44 108 GLN A CA 1
ATOM 827 C C . GLN A 1 108 ? -7.050 14.172 3.687 1.00 93.44 108 GLN A C 1
ATOM 829 O O . GLN A 1 108 ? -7.272 12.973 3.535 1.00 93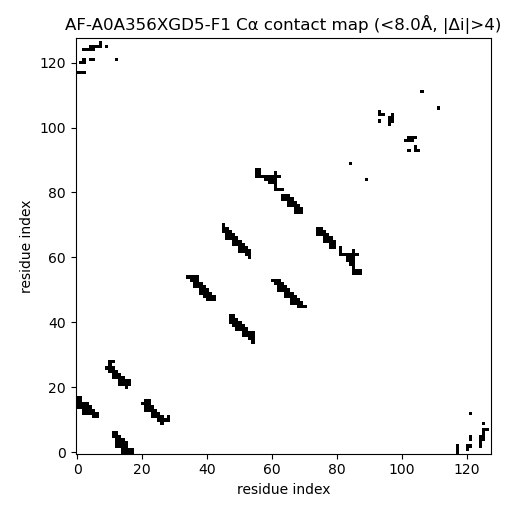.44 108 GLN A O 1
ATOM 834 N N . SER A 1 109 ? -7.859 14.929 4.430 1.00 94.00 109 SER A N 1
ATOM 835 C CA . SER A 1 109 ? -9.021 14.382 5.146 1.00 94.00 109 SER A CA 1
ATOM 836 C C . SER A 1 109 ? -10.039 13.700 4.224 1.00 94.00 109 SER A C 1
ATOM 838 O O . SER A 1 109 ? -10.694 12.744 4.633 1.00 94.00 109 SER A O 1
ATOM 840 N N . GLN A 1 110 ? -10.163 14.164 2.979 1.00 94.88 110 GLN A N 1
ATOM 841 C CA . GLN A 1 110 ? -11.048 13.564 1.979 1.00 94.88 110 GLN A CA 1
ATOM 842 C C . GLN A 1 110 ? -10.570 12.173 1.542 1.00 94.88 110 GLN A C 1
ATOM 844 O O . GLN A 1 110 ? -11.396 11.280 1.361 1.00 94.88 110 GLN A O 1
ATOM 849 N N . GLU A 1 111 ? -9.256 11.978 1.423 1.00 93.38 111 GLU A N 1
ATOM 850 C CA . GLU A 1 111 ? -8.649 10.686 1.086 1.00 93.38 111 GLU A CA 1
ATOM 851 C C . GLU A 1 111 ? -8.809 9.707 2.254 1.00 93.38 111 GLU A C 1
ATOM 853 O O . GLU A 1 111 ? -9.335 8.613 2.071 1.00 93.38 111 GLU A O 1
ATOM 858 N N . ALA A 1 112 ? -8.516 10.151 3.480 1.00 93.44 112 ALA A N 1
ATOM 859 C CA . ALA A 1 112 ? -8.716 9.338 4.681 1.00 93.44 112 ALA A CA 1
ATOM 860 C C . ALA A 1 112 ? -10.185 8.908 4.878 1.00 93.44 112 ALA A C 1
ATOM 862 O O . ALA A 1 112 ? -10.470 7.793 5.317 1.00 93.44 112 ALA A O 1
ATOM 863 N N . LEU A 1 113 ? -11.150 9.769 4.529 1.00 96.56 113 LEU A N 1
ATOM 864 C CA . LEU A 1 113 ? -12.569 9.400 4.537 1.00 96.56 113 LEU A CA 1
ATOM 865 C C . LEU A 1 113 ? -12.870 8.276 3.536 1.00 96.56 113 LEU A C 1
ATOM 867 O O . LEU A 1 113 ? -13.725 7.428 3.802 1.00 96.56 113 LEU A O 1
ATOM 871 N N . GLN A 1 114 ? -12.205 8.274 2.383 1.00 94.88 114 GLN A N 1
ATOM 872 C CA . GLN A 1 114 ? -12.396 7.242 1.373 1.00 94.88 114 GLN A CA 1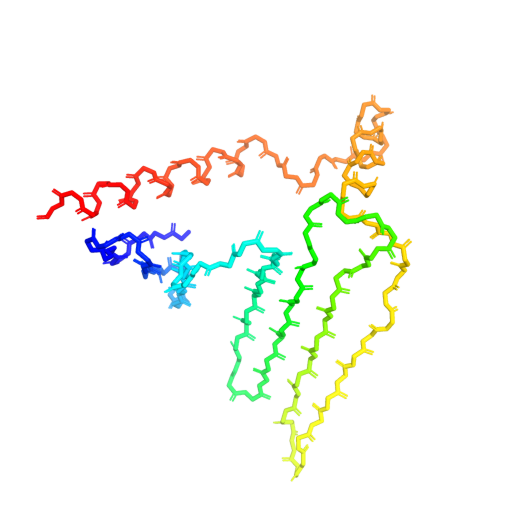
ATOM 873 C C . GLN A 1 114 ? -11.889 5.880 1.868 1.00 94.88 114 GLN A C 1
ATOM 875 O O . GLN A 1 114 ? -12.595 4.886 1.693 1.00 94.88 114 GLN A O 1
ATOM 880 N N . ASP A 1 115 ? -10.764 5.847 2.584 1.00 94.25 115 ASP A N 1
ATOM 881 C CA . ASP A 1 115 ? -10.255 4.625 3.221 1.00 94.25 115 ASP A CA 1
ATOM 882 C C . ASP A 1 115 ? -11.249 4.054 4.245 1.00 94.25 115 ASP A C 1
ATOM 884 O O . ASP A 1 115 ? -11.528 2.853 4.255 1.00 94.25 115 ASP A O 1
ATOM 888 N N . LEU A 1 116 ? -11.877 4.914 5.059 1.00 97.06 116 LEU A N 1
ATOM 889 C CA . LEU A 1 116 ? -12.909 4.488 6.015 1.00 97.06 116 LEU A CA 1
ATOM 890 C C . LEU A 1 116 ? -14.151 3.902 5.329 1.00 97.06 116 LEU A C 1
ATOM 892 O O . LEU A 1 116 ? -14.732 2.931 5.821 1.00 97.06 116 LEU A O 1
ATOM 896 N N . LYS A 1 117 ? -14.572 4.472 4.194 1.00 96.88 117 LYS A N 1
ATOM 897 C CA . LYS A 1 117 ? -15.704 3.941 3.417 1.00 96.88 117 LYS A CA 1
ATOM 898 C C . LYS A 1 117 ? -15.406 2.542 2.887 1.00 96.88 117 LYS A C 1
ATOM 900 O O . LYS A 1 117 ? -16.255 1.664 2.999 1.00 96.88 117 LYS A O 1
ATOM 905 N N . ILE A 1 118 ? -14.198 2.324 2.379 1.00 95.88 118 ILE A N 1
ATOM 906 C CA . ILE A 1 118 ? -13.740 1.020 1.889 1.00 95.88 118 ILE A CA 1
ATOM 907 C C . ILE A 1 118 ? -13.660 -0.001 3.022 1.00 95.88 118 ILE A C 1
ATOM 909 O O . ILE A 1 118 ? -14.138 -1.123 2.867 1.00 95.88 118 ILE A O 1
ATOM 913 N N . ALA A 1 119 ? -13.128 0.385 4.184 1.00 95.88 119 ALA A N 1
ATOM 914 C CA . ALA A 1 119 ? -13.113 -0.490 5.353 1.00 95.88 119 ALA A CA 1
ATOM 915 C C . ALA A 1 119 ? -14.539 -0.927 5.743 1.00 95.88 119 ALA A C 1
ATOM 917 O O . ALA A 1 119 ? -14.782 -2.099 6.037 1.00 95.88 119 ALA A O 1
ATOM 918 N N . LEU A 1 120 ? -15.509 -0.007 5.686 1.00 96.75 120 LEU A N 1
ATOM 919 C CA . LEU A 1 120 ? -16.917 -0.320 5.924 1.00 96.75 120 LEU A CA 1
ATOM 920 C C . LEU A 1 120 ? -17.512 -1.239 4.843 1.00 96.75 120 LEU A C 1
ATOM 922 O O . LEU A 1 120 ? -18.280 -2.143 5.178 1.00 96.75 120 LEU A O 1
ATOM 926 N N . GLU A 1 121 ? -17.188 -1.026 3.566 1.00 96.44 121 GLU A N 1
ATOM 927 C CA . GLU A 1 121 ? -17.594 -1.916 2.469 1.00 96.44 121 GLU A CA 1
ATOM 928 C C . GLU A 1 121 ? -17.073 -3.338 2.675 1.00 96.44 121 GLU A C 1
ATOM 930 O O . GLU A 1 121 ? -17.850 -4.287 2.574 1.00 96.44 121 GLU A O 1
ATOM 935 N N . TYR A 1 122 ? -15.802 -3.486 3.052 1.00 96.44 122 TYR A N 1
ATOM 936 C CA . TYR A 1 122 ? -15.197 -4.775 3.381 1.00 96.44 122 TYR A CA 1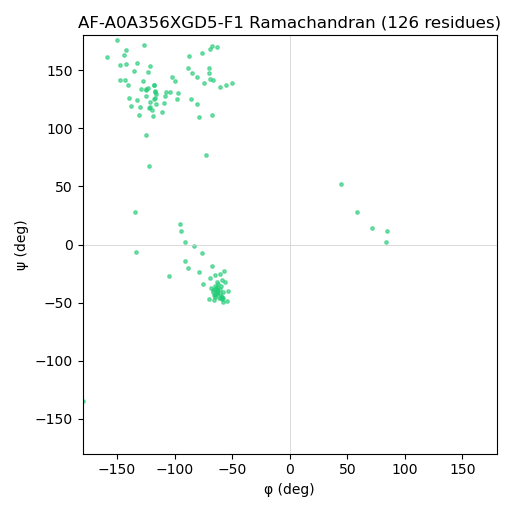
ATOM 937 C C . TYR A 1 122 ? -15.936 -5.477 4.526 1.00 96.44 122 TYR A C 1
ATOM 939 O O . TYR A 1 122 ? -16.335 -6.634 4.382 1.00 96.44 122 TYR A O 1
ATOM 947 N N . ILE A 1 123 ? -16.200 -4.768 5.631 1.00 95.44 123 ILE A N 1
ATOM 948 C CA . ILE A 1 123 ? -16.944 -5.323 6.773 1.00 95.44 123 ILE A CA 1
ATOM 949 C C . ILE A 1 123 ? -18.330 -5.806 6.328 1.00 95.44 123 ILE A C 1
ATOM 951 O O . ILE A 1 123 ? -18.732 -6.922 6.652 1.00 95.44 123 ILE A O 1
ATOM 955 N N . LYS A 1 124 ? -19.052 -4.994 5.545 1.00 95.00 124 LYS A N 1
ATOM 956 C CA . LYS A 1 124 ? -20.379 -5.356 5.024 1.00 95.00 124 LYS A CA 1
ATOM 957 C C . LYS A 1 124 ? -20.328 -6.540 4.062 1.00 95.00 124 LYS A C 1
ATOM 959 O O . LYS A 1 124 ? -21.247 -7.351 4.080 1.00 95.00 124 LYS A O 1
ATOM 964 N N . CYS A 1 125 ? -19.303 -6.624 3.216 1.00 94.44 125 CYS A N 1
ATOM 965 C CA . CYS A 1 125 ? -19.113 -7.720 2.271 1.00 94.44 125 CYS A CA 1
ATOM 966 C C . CYS A 1 125 ? -18.852 -9.042 3.009 1.00 94.44 125 CYS A C 1
ATOM 968 O O . CYS A 1 125 ? -19.487 -10.041 2.696 1.00 94.44 125 CYS A O 1
ATOM 970 N N . ARG A 1 126 ? -18.009 -9.023 4.050 1.00 93.38 126 ARG A N 1
ATOM 971 C CA . ARG A 1 126 ? -17.641 -10.209 4.841 1.00 93.38 126 ARG A CA 1
ATOM 972 C C . ARG A 1 126 ? -18.781 -10.767 5.700 1.00 93.38 126 ARG A C 1
ATOM 974 O O . ARG A 1 126 ? -18.787 -11.950 6.022 1.00 93.38 126 ARG A O 1
ATOM 981 N N . CYS A 1 127 ? -19.708 -9.909 6.129 1.00 84.50 127 CYS A N 1
ATOM 982 C CA . CYS A 1 127 ? -20.849 -10.297 6.967 1.00 84.50 127 CYS A CA 1
ATOM 983 C C . CYS A 1 127 ? -22.048 -10.859 6.182 1.00 84.50 127 CYS A C 1
ATOM 985 O O . CYS A 1 127 ? -23.051 -11.199 6.810 1.00 84.50 127 CYS A O 1
ATOM 987 N N . LYS A 1 128 ? -21.973 -10.923 4.848 1.00 73.44 128 LYS A N 1
ATOM 988 C CA . LYS A 1 128 ? -22.958 -11.614 4.004 1.00 73.44 128 LYS A CA 1
ATOM 989 C C . LYS A 1 128 ? -22.625 -13.102 3.890 1.00 73.44 128 LYS A C 1
ATOM 991 O O . LYS A 1 128 ? -23.588 -13.894 3.832 1.00 73.44 128 LYS A O 1
#

Foldseek 3Di:
DAWDAAALVRQWTWDADPVGRIDIDGDCPDDDDPADWDWDWDDDPFKIWIWTAGDQPDAQDHIWIWIWGDPDDDIDIDTDDDPRGGPVRVQVVLVVCVVVVNDDRPADPVNVVVVVVRVVNNVVNNVD

Secondary structure (DSSP, 8-state):
-EEEEE-TTSSEEEEE-TTS-EEEEE--SS--SS---EEEEEEETTEEEEEEE--TT-TT---EEEEEE--SSS-EEE-----S--HHHHHHHHHHHHHTTSS--SS-HHHHHHHHHHHHHHHHHHT-

Nearest PDB structures (foldseek):
  3db2-assembly1_C-2  TM=7.209E-01  e=1.748E-01  Desulfitobacterium hafniense DCB-2
  3v2u-assembly1_B  TM=5.578E-01  e=4.231E-01  Saccharomyces cerevisiae S288C
  3btu-assembly2_D  TM=5.718E-01  e=4.994E-01  Saccharomyces cerevisiae
  5a8d-assembly1_A  TM=2.735E-01  e=1.684E+00  Acetivibrio thermocellus
  6ms2-assembly1_A-2  TM=3.478E-01  e=5.083E+00  Bacillus licheniformis DSM 13 = ATCC 14580

Mean predicted aligned error: 4.28 Å

pLDDT: mean 93.82, std 4.57, range [73.44, 98.5]

Radius of gyration: 17.79 Å; Cα contacts (8 Å, |Δi|>4): 182; chains: 1; bounding box: 42×42×42 Å

Solvent-accessible surface area (backbone atoms only — not comparable to full-atom values): 7572 Å² total; per-residue (Å²): 101,50,70,77,44,39,40,80,90,59,32,42,35,35,28,33,39,89,85,68,48,76,45,76,47,78,44,73,85,66,88,69,95,85,66,68,85,46,74,47,79,48,79,54,101,50,34,36,42,39,38,39,44,60,46,69,82,44,74,72,42,40,60,48,48,41,37,39,42,46,89,71,96,62,76,45,80,48,68,72,89,68,70,76,52,15,64,53,58,53,51,52,53,50,51,52,33,31,78,71,68,76,43,75,64,95,70,49,74,70,57,56,50,49,55,54,51,45,53,50,45,40,55,58,51,39,74,109